Protein AF-V5GKY5-F1 (afdb_monomer)

Radius of gyration: 15.59 Å; Cα contacts (8 Å, |Δi|>4): 173; chains: 1; bounding box: 46×28×38 Å

Structure (mmCIF, N/CA/C/O backbone):
data_AF-V5GKY5-F1
#
_entry.id   AF-V5GKY5-F1
#
loop_
_atom_site.group_PDB
_atom_site.id
_atom_site.type_symbol
_atom_site.label_atom_id
_atom_site.label_alt_id
_atom_site.label_comp_id
_atom_site.label_asym_id
_atom_site.label_entity_id
_atom_site.label_seq_id
_atom_site.pdbx_PDB_ins_code
_atom_site.Cartn_x
_atom_site.Cartn_y
_atom_site.Cartn_z
_atom_site.occupancy
_atom_site.B_iso_or_equiv
_atom_site.auth_seq_id
_atom_site.auth_comp_id
_atom_site.auth_asym_id
_atom_site.auth_atom_id
_atom_site.pdbx_PDB_model_num
ATOM 1 N N . LEU A 1 1 ? -6.015 7.920 -4.593 1.00 83.50 1 LEU A N 1
ATOM 2 C CA . LEU A 1 1 ? -6.867 7.170 -3.639 1.00 83.50 1 LEU A CA 1
ATOM 3 C C . LEU A 1 1 ? -7.230 8.081 -2.470 1.00 83.50 1 LEU A C 1
ATOM 5 O O . LEU A 1 1 ? -6.362 8.826 -2.023 1.00 83.50 1 LEU A O 1
ATOM 9 N N . ARG A 1 2 ? -8.496 8.106 -2.032 1.00 89.12 2 ARG A N 1
ATOM 10 C CA . ARG A 1 2 ? -8.957 8.960 -0.922 1.00 89.12 2 ARG A CA 1
ATOM 11 C C . ARG A 1 2 ? -9.702 8.128 0.119 1.00 89.12 2 ARG A C 1
ATOM 13 O O . ARG A 1 2 ? -10.846 7.762 -0.114 1.00 89.12 2 ARG A O 1
ATOM 20 N N . VAL A 1 3 ? -9.059 7.894 1.260 1.00 92.69 3 VAL A N 1
ATOM 21 C CA . VAL A 1 3 ? -9.650 7.187 2.405 1.00 92.69 3 VAL A CA 1
ATOM 22 C C . VAL A 1 3 ? -10.599 8.117 3.177 1.00 92.69 3 VAL A C 1
ATOM 24 O O . VAL A 1 3 ? -10.310 9.303 3.381 1.00 92.69 3 VAL A O 1
ATOM 27 N N . GLY A 1 4 ? -11.748 7.586 3.588 1.00 94.44 4 GLY A N 1
ATOM 28 C CA . GLY A 1 4 ? -12.859 8.279 4.246 1.00 94.44 4 GLY A CA 1
ATOM 29 C C . GLY A 1 4 ? -12.868 8.183 5.776 1.00 94.44 4 GLY A C 1
ATOM 30 O O . GLY A 1 4 ? -13.916 8.390 6.393 1.00 94.44 4 GLY A O 1
ATOM 31 N N . GLY A 1 5 ? -11.727 7.888 6.404 1.00 94.38 5 GLY A N 1
ATOM 32 C CA . GLY A 1 5 ? -11.606 7.744 7.856 1.00 94.38 5 GLY A CA 1
ATOM 33 C C . GLY A 1 5 ? -12.539 6.669 8.416 1.00 94.38 5 GLY A C 1
ATOM 34 O O . GLY A 1 5 ? -12.936 5.747 7.714 1.00 94.38 5 GLY A O 1
ATOM 35 N N . ASN A 1 6 ? -12.943 6.804 9.682 1.00 96.19 6 ASN A N 1
ATOM 36 C CA . ASN A 1 6 ? -13.827 5.819 10.324 1.00 96.19 6 ASN A CA 1
ATOM 37 C C . ASN A 1 6 ? -15.178 5.642 9.610 1.00 96.19 6 ASN A C 1
ATOM 39 O O . ASN A 1 6 ? -15.699 4.539 9.609 1.00 96.19 6 ASN A O 1
ATOM 43 N N . ARG A 1 7 ? -15.727 6.690 8.979 1.00 96.75 7 ARG A N 1
ATOM 44 C CA . ARG A 1 7 ? -17.059 6.630 8.350 1.00 96.75 7 ARG A CA 1
ATOM 45 C C . ARG A 1 7 ? -17.115 5.683 7.154 1.00 96.75 7 ARG A C 1
ATOM 47 O O . ARG A 1 7 ? -18.142 5.052 6.938 1.00 96.75 7 ARG A O 1
ATOM 54 N N . GLN A 1 8 ? -16.025 5.586 6.388 1.00 96.81 8 GLN A N 1
ATOM 55 C CA . GLN A 1 8 ? -15.928 4.614 5.296 1.00 96.81 8 GLN A CA 1
ATOM 56 C C . GLN A 1 8 ? -16.084 3.194 5.842 1.00 96.81 8 GLN A C 1
ATOM 58 O O . GLN A 1 8 ? -16.913 2.441 5.348 1.00 96.81 8 GLN A O 1
ATOM 63 N N . PHE A 1 9 ? -15.339 2.859 6.895 1.00 97.56 9 PHE A N 1
ATOM 64 C CA . PHE A 1 9 ? -15.310 1.504 7.442 1.00 97.56 9 PHE A CA 1
ATOM 65 C C . PHE A 1 9 ? -16.525 1.169 8.321 1.00 97.56 9 PHE A C 1
ATOM 67 O O . PHE A 1 9 ? -16.947 0.017 8.327 1.00 97.56 9 PHE A O 1
ATOM 74 N N . GLU A 1 10 ? -17.145 2.166 8.969 1.00 98.06 10 GLU A N 1
ATOM 75 C CA . GLU A 1 10 ? -18.467 2.035 9.608 1.00 98.06 10 GLU A CA 1
ATOM 76 C C . GLU A 1 10 ? -19.518 1.626 8.567 1.00 98.06 10 GLU A C 1
ATOM 78 O O . GLU A 1 10 ? -20.178 0.604 8.725 1.00 98.06 10 GLU A O 1
ATOM 83 N N . MET A 1 11 ? -19.604 2.358 7.448 1.00 98.25 11 MET A N 1
ATOM 84 C CA . MET A 1 11 ? -20.520 2.018 6.354 1.00 98.25 11 MET A CA 1
ATOM 85 C C . MET A 1 11 ? -20.229 0.630 5.781 1.00 98.25 11 MET A C 1
ATOM 87 O O . MET A 1 11 ? -21.153 -0.140 5.540 1.00 98.25 11 MET A O 1
ATOM 91 N N . MET A 1 12 ? -18.954 0.288 5.582 1.00 98.38 12 MET A N 1
ATOM 92 C CA . MET A 1 12 ? -18.590 -1.019 5.039 1.00 98.38 12 MET A CA 1
ATOM 93 C C . MET A 1 12 ? -19.021 -2.171 5.946 1.00 98.38 12 MET A C 1
ATOM 95 O O . MET A 1 12 ? -19.531 -3.170 5.442 1.00 98.38 12 MET A O 1
ATOM 99 N N . ALA A 1 13 ? -18.861 -2.015 7.262 1.00 97.38 13 ALA A N 1
ATOM 100 C CA . ALA A 1 13 ? -19.338 -2.985 8.238 1.00 97.38 13 ALA A CA 1
ATOM 101 C C . ALA A 1 13 ? -20.872 -3.103 8.218 1.00 97.38 13 ALA A C 1
ATOM 103 O O . ALA A 1 13 ? -21.392 -4.215 8.142 1.00 97.38 13 ALA A O 1
ATOM 104 N N . ASP A 1 14 ? -21.589 -1.974 8.198 1.00 98.12 14 ASP A N 1
ATOM 105 C CA . ASP A 1 14 ? -23.060 -1.936 8.154 1.00 98.12 14 ASP A CA 1
ATOM 106 C C . ASP A 1 14 ? -23.635 -2.524 6.855 1.00 98.12 14 ASP A C 1
ATOM 108 O O . ASP A 1 14 ? -24.758 -3.027 6.834 1.00 98.12 14 ASP A O 1
ATOM 112 N N . GLN A 1 15 ? -22.885 -2.442 5.754 1.00 98.31 15 GLN A N 1
ATOM 113 C CA . GLN A 1 15 ? -23.260 -2.979 4.442 1.00 98.31 15 GLN A CA 1
ATOM 114 C C . GLN A 1 15 ? -22.649 -4.359 4.153 1.00 98.31 15 GLN A C 1
ATOM 116 O O . GLN A 1 15 ? -22.776 -4.859 3.038 1.00 98.31 15 GLN A O 1
ATOM 121 N N . PHE A 1 16 ? -22.019 -4.993 5.147 1.00 97.31 16 PHE A N 1
ATOM 122 C CA . PHE A 1 16 ? -21.444 -6.339 5.044 1.00 97.31 16 PHE A CA 1
ATOM 123 C C . PHE A 1 16 ? -20.382 -6.502 3.940 1.00 97.31 16 PHE A C 1
ATOM 125 O O . PHE A 1 16 ? -20.233 -7.581 3.361 1.00 97.31 16 PHE A O 1
ATOM 132 N N . PHE A 1 17 ? -19.608 -5.452 3.647 1.00 98.38 17 PHE A N 1
ATOM 133 C CA . PHE A 1 17 ? -18.438 -5.576 2.777 1.00 98.38 17 PHE A CA 1
ATOM 134 C C . PHE A 1 17 ? -17.317 -6.350 3.479 1.00 98.38 17 PHE A C 1
ATOM 136 O O . PHE A 1 17 ? -17.029 -6.136 4.654 1.00 98.38 17 PHE A O 1
ATOM 143 N N . VAL A 1 18 ? -16.653 -7.238 2.734 1.00 97.69 18 VAL A N 1
ATOM 144 C CA . VAL A 1 18 ? -15.608 -8.121 3.280 1.00 97.69 18 VAL A CA 1
ATOM 145 C C . VAL A 1 18 ? -14.269 -7.400 3.422 1.00 97.69 18 VAL A C 1
ATOM 147 O O . VAL A 1 18 ? -13.573 -7.578 4.423 1.00 97.69 18 VAL A O 1
ATOM 150 N N . TYR A 1 19 ? -13.896 -6.601 2.419 1.00 98.06 19 TYR A N 1
ATOM 151 C CA . TYR A 1 19 ? -12.603 -5.935 2.371 1.00 98.06 19 TYR A CA 1
ATOM 152 C C . TYR A 1 19 ? -12.666 -4.568 1.686 1.00 98.06 19 TYR A C 1
ATOM 154 O O . TYR A 1 19 ? -13.522 -4.329 0.834 1.00 98.06 19 TYR A O 1
ATOM 162 N N . ASP A 1 20 ? -11.720 -3.708 2.040 1.00 97.69 20 ASP A N 1
ATOM 163 C CA . ASP A 1 20 ? -11.357 -2.479 1.342 1.00 97.69 20 ASP A CA 1
ATOM 164 C C . ASP A 1 20 ? -9.999 -2.649 0.646 1.00 97.69 20 ASP A C 1
ATOM 166 O O . ASP A 1 20 ? -9.197 -3.504 1.021 1.00 97.69 20 ASP A O 1
ATOM 170 N N . ALA A 1 21 ? -9.763 -1.860 -0.397 1.00 96.25 21 ALA A N 1
ATOM 171 C CA . ALA A 1 21 ? -8.485 -1.792 -1.105 1.00 96.25 21 ALA A CA 1
ATOM 172 C C . ALA A 1 21 ? -8.180 -0.331 -1.462 1.00 96.25 21 ALA A C 1
ATOM 174 O O . ALA A 1 21 ? -7.945 0.005 -2.624 1.00 96.25 21 ALA A O 1
ATOM 175 N N . SER A 1 22 ? -8.302 0.568 -0.481 1.00 93.50 22 SER A N 1
ATOM 176 C CA . SER A 1 22 ? -8.133 2.011 -0.687 1.00 93.50 22 SER A CA 1
ATOM 177 C C . SER A 1 22 ? -6.991 2.616 0.129 1.00 93.50 22 SER A C 1
ATOM 179 O O . SER A 1 22 ? -6.545 3.726 -0.196 1.00 93.50 22 SER A O 1
ATOM 181 N N . ILE A 1 23 ? -6.484 1.910 1.148 1.00 94.44 23 ILE A N 1
ATOM 182 C CA . ILE A 1 23 ? -5.377 2.377 1.981 1.00 94.44 23 ILE A CA 1
ATOM 183 C C . ILE A 1 23 ? -4.046 2.031 1.310 1.00 94.44 23 ILE A C 1
ATOM 185 O O . ILE A 1 23 ? -3.769 0.885 0.954 1.00 94.44 23 ILE A O 1
ATOM 189 N N . THR A 1 24 ? -3.177 3.036 1.184 1.00 93.25 24 THR A N 1
ATOM 190 C CA . THR A 1 24 ? -1.813 2.849 0.687 1.00 93.25 24 THR A CA 1
ATOM 191 C C . THR A 1 24 ? -0.807 2.726 1.826 1.00 93.25 24 THR A C 1
ATOM 193 O O . THR A 1 24 ? -0.889 3.420 2.845 1.00 93.25 24 THR A O 1
ATOM 196 N N . ALA A 1 25 ? 0.185 1.863 1.632 1.00 93.31 25 ALA A N 1
ATOM 197 C CA . ALA A 1 25 ? 1.355 1.763 2.491 1.00 93.31 25 ALA A CA 1
ATOM 198 C C . ALA A 1 25 ? 2.577 2.330 1.763 1.00 93.31 25 ALA A C 1
ATOM 200 O O . ALA A 1 25 ? 2.833 1.963 0.614 1.00 93.31 25 ALA A O 1
ATOM 201 N N . SER A 1 26 ? 3.336 3.211 2.433 1.00 91.75 26 SER A N 1
ATOM 202 C CA . SER A 1 26 ? 4.578 3.752 1.858 1.00 91.75 26 SER A CA 1
ATOM 203 C C . SER A 1 26 ? 5.532 2.643 1.461 1.00 91.75 26 SER A C 1
ATOM 205 O O . SER A 1 26 ? 5.578 1.591 2.106 1.00 91.75 26 SER A O 1
ATOM 207 N N . LEU A 1 27 ? 6.384 2.949 0.489 1.00 92.00 27 LEU A N 1
ATOM 208 C CA . LEU A 1 27 ? 7.489 2.088 0.115 1.00 92.00 27 LEU A CA 1
ATOM 209 C C . LEU A 1 27 ? 8.344 1.733 1.345 1.00 92.00 27 LEU A C 1
ATOM 211 O O . LEU A 1 27 ? 9.002 2.583 1.944 1.00 92.00 27 LEU A O 1
ATOM 215 N N . GLY A 1 28 ? 8.308 0.459 1.729 1.00 88.50 28 GLY A N 1
ATOM 216 C CA . GLY A 1 28 ? 9.082 -0.110 2.827 1.00 88.50 28 GLY A CA 1
ATOM 217 C C . GLY A 1 28 ? 9.978 -1.253 2.358 1.00 88.50 28 GLY A C 1
ATOM 218 O O . GLY A 1 28 ? 9.817 -1.786 1.258 1.00 88.50 28 GLY A O 1
ATOM 219 N N . ARG A 1 29 ? 10.923 -1.663 3.215 1.00 85.81 29 ARG A N 1
ATOM 220 C CA . ARG A 1 29 ? 11.793 -2.821 2.943 1.00 85.81 29 ARG A CA 1
ATOM 221 C C . ARG A 1 29 ? 10.984 -4.108 2.769 1.00 85.8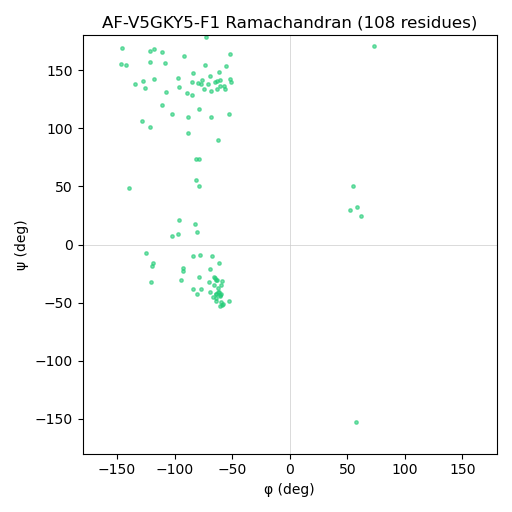1 29 ARG A C 1
ATOM 223 O O . ARG A 1 29 ? 11.273 -4.873 1.860 1.00 85.81 29 ARG A O 1
ATOM 230 N N . VAL A 1 30 ? 10.006 -4.332 3.645 1.00 90.62 30 VAL A N 1
ATOM 231 C CA . VAL A 1 30 ? 9.128 -5.506 3.627 1.00 90.62 30 VAL A CA 1
ATOM 232 C C . VAL A 1 30 ? 7.725 -5.034 3.248 1.00 90.62 30 VAL A C 1
ATOM 234 O O . VAL A 1 30 ? 7.184 -4.184 3.962 1.00 90.62 30 VAL A O 1
A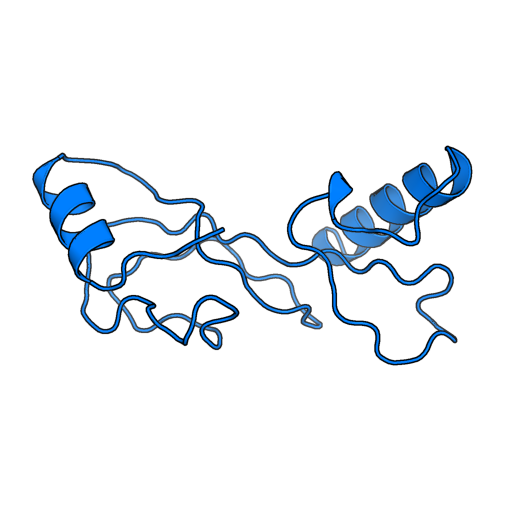TOM 237 N N . PRO A 1 31 ? 7.146 -5.528 2.140 1.00 93.50 31 PRO A N 1
ATOM 238 C CA . PRO A 1 31 ? 5.760 -5.246 1.797 1.00 93.50 31 PRO A CA 1
ATOM 239 C C . PRO A 1 31 ? 4.797 -5.763 2.867 1.00 93.50 31 PRO A 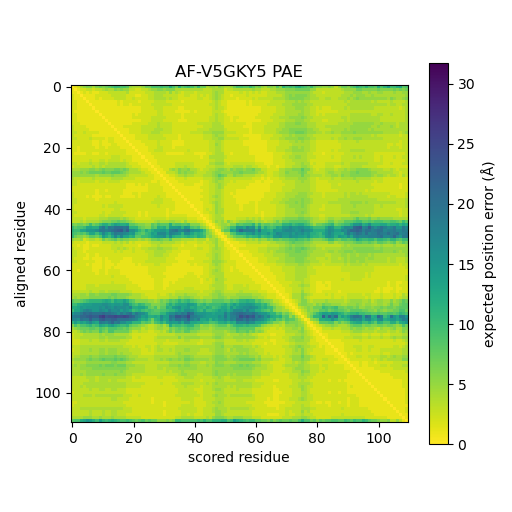C 1
ATOM 241 O O . PRO A 1 31 ? 5.047 -6.774 3.525 1.00 93.50 31 PRO A O 1
ATOM 244 N N . ILE A 1 32 ? 3.682 -5.066 3.044 1.00 95.94 32 ILE A N 1
ATOM 245 C CA . ILE A 1 32 ? 2.709 -5.364 4.091 1.00 95.94 32 ILE A CA 1
ATOM 246 C C . ILE A 1 32 ? 1.685 -6.365 3.561 1.00 95.94 32 ILE A C 1
ATOM 248 O O . ILE A 1 32 ? 1.119 -6.179 2.483 1.00 95.94 32 ILE A O 1
ATOM 252 N N . TRP A 1 33 ? 1.452 -7.426 4.331 1.00 97.44 33 TRP A N 1
ATOM 253 C CA . TRP A 1 33 ? 0.392 -8.399 4.074 1.00 97.44 33 TRP A CA 1
ATOM 254 C C . TRP A 1 33 ? -0.986 -7.820 4.415 1.00 97.44 33 TRP A C 1
ATOM 256 O O . TRP A 1 33 ? -1.069 -6.951 5.285 1.00 97.44 33 TRP A O 1
ATOM 266 N N . PRO A 1 34 ? -2.073 -8.314 3.797 1.00 98.19 34 PRO A N 1
ATOM 267 C CA . PRO A 1 34 ? -3.424 -7.934 4.190 1.00 98.19 34 PRO A CA 1
ATOM 268 C C . PRO A 1 34 ? -3.654 -8.107 5.692 1.00 98.19 34 PRO A C 1
ATOM 270 O O . PRO A 1 34 ? -3.170 -9.062 6.305 1.00 98.19 34 PRO A O 1
ATOM 273 N N . TYR A 1 35 ? -4.405 -7.185 6.282 1.00 98.19 35 TYR A N 1
ATOM 274 C CA . TYR A 1 35 ? -4.666 -7.167 7.717 1.00 98.19 35 TYR A CA 1
ATOM 275 C C . TYR A 1 35 ? -6.101 -6.738 7.999 1.00 98.19 35 TYR A C 1
ATOM 277 O O . TYR A 1 35 ? -6.724 -6.027 7.220 1.00 98.19 35 TYR A O 1
ATOM 285 N N . THR A 1 36 ? -6.645 -7.153 9.137 1.00 98.00 36 THR A N 1
ATOM 286 C CA . THR A 1 36 ? -7.965 -6.697 9.586 1.00 98.00 36 THR A CA 1
ATOM 287 C C . THR A 1 36 ? -7.866 -5.369 10.322 1.00 98.00 36 THR A C 1
ATOM 289 O O . THR A 1 36 ? -6.933 -5.170 11.105 1.00 98.00 36 THR A O 1
ATOM 292 N N . LEU A 1 37 ? -8.889 -4.527 10.206 1.00 97.69 37 LEU A N 1
ATOM 293 C CA . LEU A 1 37 ? -8.991 -3.266 10.945 1.00 97.69 37 LEU A CA 1
ATOM 294 C C . LEU A 1 37 ? -9.534 -3.418 12.374 1.00 97.69 37 LEU A C 1
ATOM 296 O O . LEU A 1 37 ? -9.914 -2.430 12.995 1.00 97.69 37 LEU A O 1
ATOM 300 N N . TYR A 1 38 ? -9.523 -4.626 12.948 1.00 97.69 38 TYR A N 1
ATOM 301 C CA . TYR A 1 38 ? -9.776 -4.813 14.382 1.00 97.69 38 TYR A CA 1
ATOM 302 C C . TYR A 1 38 ? -8.717 -4.131 15.255 1.00 97.69 38 TYR A C 1
ATOM 304 O O . TYR A 1 38 ? -9.024 -3.673 16.357 1.00 97.69 38 TYR A O 1
ATOM 312 N N . PHE A 1 39 ? -7.484 -4.036 14.754 1.00 96.94 39 PHE A N 1
ATOM 313 C CA . PHE A 1 39 ? -6.349 -3.430 15.441 1.00 96.94 39 PHE A CA 1
ATOM 314 C C . PHE A 1 39 ? -5.821 -2.218 14.672 1.00 96.94 39 PHE A C 1
ATOM 316 O O . PHE A 1 39 ? -6.170 -1.981 13.515 1.00 96.94 39 PHE A O 1
ATOM 323 N N . ARG A 1 40 ? -4.951 -1.440 15.325 1.00 95.38 40 ARG A N 1
ATOM 324 C CA . ARG A 1 40 ? -4.286 -0.296 14.694 1.00 95.38 40 ARG A CA 1
ATOM 325 C C . ARG A 1 40 ? -3.510 -0.753 13.457 1.00 95.38 40 ARG A C 1
ATOM 327 O O . ARG A 1 40 ? -2.771 -1.732 13.533 1.00 95.38 40 ARG A O 1
ATOM 334 N N . MET A 1 41 ? -3.613 0.013 12.370 1.00 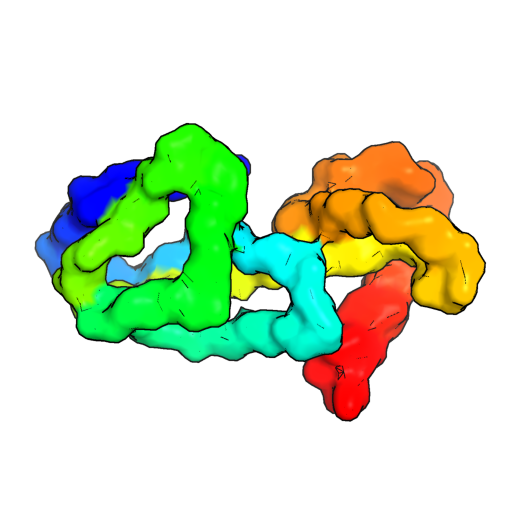95.81 41 MET A N 1
ATOM 335 C CA . MET A 1 41 ? -2.860 -0.242 11.139 1.00 95.81 41 MET A CA 1
ATOM 336 C C . MET A 1 41 ? -1.350 -0.407 11.420 1.00 95.81 41 MET A C 1
ATOM 338 O O . MET A 1 41 ? -0.786 0.364 12.211 1.00 95.81 41 MET A O 1
ATOM 342 N N . PRO A 1 42 ? -0.670 -1.359 10.752 1.00 95.69 42 PRO A N 1
ATOM 343 C CA . PRO A 1 42 ? 0.751 -1.642 10.954 1.00 95.69 42 PRO A CA 1
ATOM 344 C C . PRO A 1 42 ? 1.681 -0.662 10.214 1.00 95.69 42 PRO A C 1
ATOM 346 O O . PRO A 1 42 ? 2.885 -0.888 10.138 1.00 95.69 42 PRO A O 1
ATOM 349 N N . HIS A 1 43 ? 1.149 0.434 9.670 1.00 93.62 43 HIS A N 1
ATOM 350 C CA . HIS A 1 43 ? 1.915 1.465 8.978 1.00 93.62 43 HIS A CA 1
ATOM 351 C C . HIS A 1 43 ? 1.320 2.857 9.195 1.00 93.62 43 HIS A C 1
ATOM 353 O O . HIS A 1 43 ? 0.217 3.023 9.720 1.00 93.62 43 HIS A O 1
ATOM 359 N N . LYS A 1 44 ? 2.076 3.884 8.799 1.00 90.12 44 LYS A N 1
ATOM 360 C CA . LYS A 1 44 ? 1.595 5.268 8.815 1.00 90.12 44 LYS A CA 1
ATOM 361 C C . LYS A 1 44 ? 0.510 5.458 7.754 1.00 90.12 44 LYS A C 1
ATOM 363 O O . LYS A 1 44 ? 0.578 4.866 6.680 1.00 90.12 44 LYS A O 1
ATOM 368 N N . CYS A 1 45 ? -0.468 6.304 8.065 1.00 87.06 45 CYS A N 1
ATOM 369 C CA . CYS A 1 45 ? -1.471 6.740 7.102 1.00 87.06 45 CYS A CA 1
ATOM 370 C C . CYS A 1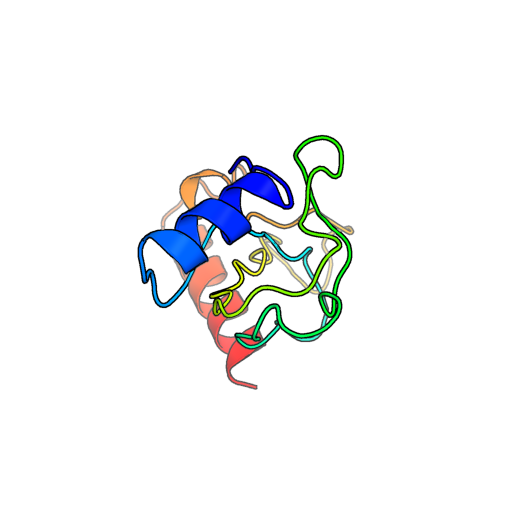 45 ? -0.814 7.626 6.037 1.00 87.06 45 CYS A C 1
ATOM 372 O O . CYS A 1 45 ? -0.414 8.757 6.345 1.00 87.06 45 CYS A O 1
ATOM 374 N N . ASN A 1 46 ? -0.708 7.110 4.812 1.00 80.88 46 ASN A N 1
ATOM 375 C CA . ASN A 1 46 ? -0.118 7.816 3.682 1.00 80.88 46 ASN A CA 1
ATOM 376 C C . ASN A 1 46 ? -1.185 8.495 2.824 1.00 80.88 46 ASN A C 1
ATOM 378 O O . ASN A 1 46 ? -2.199 7.899 2.475 1.00 80.88 46 ASN A O 1
ATOM 382 N N . GLY A 1 47 ? -0.922 9.747 2.442 1.00 65.69 47 GLY A N 1
ATOM 383 C CA . GLY A 1 47 ? -1.818 10.529 1.593 1.00 65.69 47 GLY A CA 1
ATOM 384 C C . GLY A 1 47 ? -3.095 11.019 2.293 1.00 65.69 47 GLY A C 1
ATOM 385 O O . GLY A 1 47 ? -3.408 10.674 3.428 1.00 65.69 47 GLY A O 1
ATOM 386 N N . ASN A 1 48 ? -3.822 11.896 1.598 1.00 61.12 48 ASN A N 1
ATOM 387 C CA . ASN A 1 48 ? -5.175 12.344 1.947 1.00 61.12 48 ASN A CA 1
ATOM 388 C C . ASN A 1 48 ? -5.360 12.943 3.363 1.00 61.12 48 ASN A C 1
ATOM 390 O O . ASN A 1 48 ? -6.273 12.558 4.095 1.00 61.12 48 ASN A O 1
ATOM 394 N N . ALA A 1 49 ? -4.497 13.897 3.742 1.00 68.00 49 ALA A N 1
ATOM 395 C CA . ALA A 1 49 ? -4.600 14.675 4.987 1.00 68.00 49 ALA A CA 1
ATOM 396 C C . ALA A 1 49 ? -4.737 13.827 6.274 1.00 68.00 49 ALA A C 1
ATOM 398 O O . ALA A 1 49 ? -5.348 14.263 7.245 1.00 68.00 49 ALA A O 1
ATOM 399 N N . HIS A 1 50 ? -4.171 12.614 6.281 1.00 71.56 50 HIS A N 1
ATOM 400 C CA . HIS A 1 50 ? -4.202 11.680 7.412 1.00 71.56 50 HIS A CA 1
ATOM 401 C C . HIS A 1 50 ? -5.603 11.203 7.844 1.00 71.56 50 HIS A C 1
ATOM 403 O O . HIS A 1 50 ? -5.781 10.760 8.979 1.00 71.56 50 HIS A O 1
ATOM 409 N N . ASN A 1 51 ? -6.597 11.229 6.950 1.00 88.00 51 ASN A N 1
ATOM 410 C CA . ASN A 1 51 ? -7.958 10.763 7.242 1.00 88.00 51 ASN A CA 1
ATOM 411 C C . ASN A 1 51 ? -8.106 9.228 7.131 1.00 88.00 51 ASN A C 1
ATOM 413 O O . ASN A 1 51 ? -8.936 8.720 6.377 1.00 88.00 51 ASN A O 1
ATOM 417 N N . CYS A 1 52 ? -7.280 8.480 7.862 1.00 92.19 52 CYS A N 1
ATOM 418 C CA . CYS A 1 52 ? -7.373 7.021 7.966 1.00 92.19 52 CYS A CA 1
ATOM 419 C C . CYS A 1 52 ? -8.238 6.582 9.162 1.00 92.19 52 CYS A C 1
ATOM 421 O O . CYS A 1 52 ? -8.479 7.383 10.073 1.00 92.19 52 CYS A O 1
ATOM 423 N N . PRO A 1 53 ? -8.722 5.325 9.195 1.00 94.94 53 PRO A N 1
ATOM 424 C CA . PRO A 1 53 ? -9.457 4.808 10.345 1.00 94.94 53 PRO A CA 1
ATOM 425 C C . PRO A 1 53 ? -8.591 4.822 11.612 1.00 94.94 53 PRO A C 1
ATOM 427 O O . PRO A 1 53 ? -7.392 4.542 11.583 1.00 94.94 53 PRO A O 1
ATOM 430 N N . SER A 1 54 ? -9.222 5.157 12.737 1.00 93.69 54 SER A N 1
ATOM 431 C CA . SER A 1 54 ? -8.594 5.216 14.066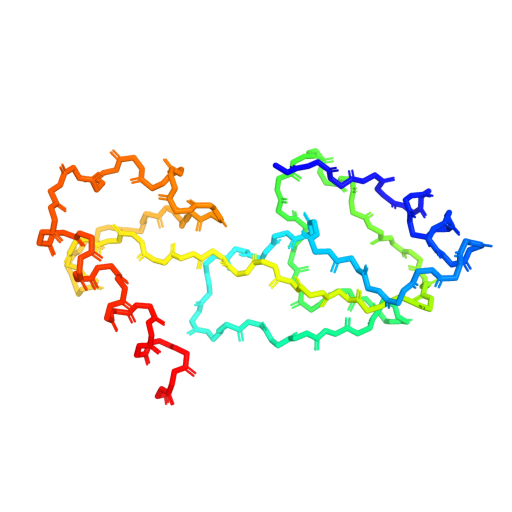 1.00 93.69 54 SER A CA 1
ATOM 432 C C . SER A 1 54 ? -9.311 4.362 15.115 1.00 93.69 54 SER A C 1
ATOM 434 O O . SER A 1 54 ? -8.812 4.220 16.230 1.00 93.69 54 SER A O 1
ATOM 436 N N . ARG A 1 55 ? -10.471 3.798 14.762 1.00 95.88 55 ARG A N 1
ATOM 437 C CA . ARG A 1 55 ? -11.262 2.859 15.565 1.00 95.88 55 ARG A CA 1
ATOM 438 C C . ARG A 1 55 ? -11.232 1.469 14.929 1.00 95.88 55 ARG A C 1
ATOM 440 O O . ARG A 1 55 ? -10.832 1.329 13.776 1.00 95.88 55 ARG A O 1
ATOM 447 N N . SER A 1 56 ? -11.646 0.467 15.696 1.00 97.75 56 SER A N 1
ATOM 448 C CA . SER A 1 56 ? -11.733 -0.915 15.230 1.00 97.75 56 SER A CA 1
ATOM 449 C C . SER A 1 56 ? -12.926 -1.116 14.296 1.00 97.75 56 SER A C 1
ATOM 451 O O . SER A 1 56 ? -14.035 -0.711 14.641 1.00 97.75 56 SER A O 1
ATOM 453 N N . HIS A 1 57 ? -12.707 -1.790 13.164 1.00 97.75 57 HIS A N 1
ATOM 454 C CA . HIS A 1 57 ? -13.737 -2.138 12.178 1.00 97.75 57 HIS A CA 1
ATOM 455 C C . HIS A 1 57 ? -13.590 -3.601 11.731 1.00 97.75 57 HIS A C 1
ATOM 457 O O . HIS A 1 57 ? -12.463 -4.043 11.490 1.00 97.75 57 HIS A O 1
ATOM 463 N N . PRO A 1 58 ? -14.690 -4.363 11.584 1.00 97.69 58 PRO A N 1
ATOM 464 C CA . PRO A 1 58 ? -14.668 -5.761 11.151 1.00 97.69 58 PRO A CA 1
ATOM 465 C C . PRO A 1 58 ? -14.498 -5.905 9.626 1.00 97.69 58 PRO A C 1
ATOM 467 O O . PRO A 1 58 ? -15.270 -6.597 8.973 1.00 97.69 58 PRO A O 1
ATOM 470 N N . VAL A 1 59 ? -13.501 -5.229 9.052 1.00 98.12 59 VAL A N 1
ATOM 471 C CA . VAL A 1 59 ? -13.233 -5.186 7.605 1.00 98.12 59 VAL A CA 1
ATOM 472 C C . VAL A 1 59 ? -11.771 -5.554 7.357 1.00 98.12 59 VAL A C 1
ATOM 474 O O . VAL A 1 59 ? -10.882 -5.166 8.125 1.00 98.12 59 VAL A O 1
ATOM 477 N N . TRP A 1 60 ? -11.515 -6.321 6.298 1.00 98.44 60 TRP A N 1
ATOM 478 C CA . TRP A 1 60 ? -10.159 -6.588 5.820 1.00 98.44 60 TRP A CA 1
ATOM 479 C C . TRP A 1 60 ? -9.624 -5.414 5.004 1.00 98.44 60 TRP A C 1
ATOM 481 O O . TRP A 1 60 ? -10.329 -4.873 4.166 1.00 98.44 60 TRP A O 1
ATOM 491 N N . GLU A 1 61 ? -8.362 -5.057 5.191 1.00 97.81 61 GLU A N 1
ATOM 492 C CA . GLU A 1 61 ? -7.654 -4.143 4.302 1.00 97.81 61 GLU A CA 1
ATOM 493 C C . GLU A 1 61 ? -6.735 -4.949 3.382 1.00 97.81 61 GLU A C 1
ATOM 495 O O . GLU A 1 61 ? -5.725 -5.522 3.812 1.00 97.81 61 GLU A O 1
ATOM 500 N N . MET A 1 62 ? -7.071 -4.962 2.095 1.00 98.00 62 MET A N 1
ATOM 501 C CA . MET A 1 62 ? -6.190 -5.401 1.018 1.00 98.00 62 MET A CA 1
ATOM 502 C C . MET A 1 62 ? -5.254 -4.246 0.658 1.00 98.00 62 MET A C 1
ATOM 504 O O . MET A 1 62 ? -5.409 -3.585 -0.369 1.00 98.00 62 MET A O 1
ATOM 508 N N . VAL A 1 63 ? -4.294 -4.000 1.550 1.00 95.94 63 VAL A N 1
ATOM 509 C CA . VAL A 1 63 ? -3.419 -2.825 1.507 1.00 95.94 63 VAL A CA 1
ATOM 510 C C . VAL A 1 63 ? -2.667 -2.696 0.181 1.00 95.94 63 VAL A C 1
ATOM 512 O O . VAL A 1 63 ? -2.051 -3.640 -0.324 1.00 95.94 63 VAL A O 1
ATOM 515 N N . MET A 1 64 ? -2.661 -1.481 -0.361 1.00 95.19 64 MET A N 1
ATOM 516 C CA . MET A 1 64 ? -1.941 -1.145 -1.584 1.00 95.19 64 MET A CA 1
ATOM 517 C C . MET A 1 64 ? -0.512 -0.714 -1.249 1.00 95.19 64 MET A C 1
ATOM 519 O O . MET A 1 64 ? -0.249 0.441 -0.906 1.00 95.19 64 MET A O 1
ATOM 523 N N . ASN A 1 65 ? 0.426 -1.654 -1.334 1.00 95.06 65 ASN A N 1
ATOM 524 C CA . ASN A 1 65 ? 1.848 -1.359 -1.169 1.00 95.06 65 ASN A CA 1
ATOM 525 C C . ASN A 1 65 ? 2.367 -0.522 -2.344 1.00 95.06 65 ASN A C 1
ATOM 527 O O . ASN A 1 65 ? 2.153 -0.874 -3.504 1.00 95.06 65 ASN A O 1
ATOM 531 N N . GLU A 1 66 ? 3.092 0.556 -2.053 1.00 94.75 66 GLU A N 1
ATOM 532 C CA . GLU A 1 66 ? 3.797 1.302 -3.092 1.00 94.75 66 GLU A CA 1
ATOM 533 C C . GLU A 1 66 ? 4.871 0.439 -3.778 1.00 94.75 66 GLU A C 1
ATOM 535 O O . GLU A 1 66 ? 5.698 -0.230 -3.142 1.00 94.75 66 GLU A O 1
ATOM 540 N N . LEU A 1 67 ? 4.875 0.503 -5.106 1.00 94.88 67 LEU A N 1
ATOM 541 C CA . LEU A 1 67 ? 5.892 -0.069 -5.968 1.00 94.88 67 LEU A CA 1
ATOM 542 C C . LEU A 1 67 ? 7.146 0.803 -5.939 1.00 94.88 67 LEU A C 1
ATOM 544 O O . LEU A 1 67 ? 7.084 2.035 -5.939 1.00 94.88 67 LEU A O 1
ATOM 548 N N . ASP A 1 68 ? 8.292 0.137 -5.947 1.00 93.81 68 ASP A N 1
ATOM 549 C CA . ASP A 1 68 ? 9.586 0.775 -6.123 1.00 93.81 68 ASP A CA 1
ATOM 550 C C . ASP A 1 68 ? 9.788 1.068 -7.606 1.00 93.81 68 ASP A C 1
ATOM 552 O O . ASP A 1 68 ? 9.817 0.141 -8.419 1.00 93.81 68 ASP A O 1
ATOM 556 N N . ARG A 1 69 ? 9.891 2.353 -7.947 1.00 91.75 69 ARG A N 1
ATOM 557 C CA . ARG A 1 69 ? 10.011 2.834 -9.328 1.00 91.75 69 ARG A CA 1
ATOM 558 C C . ARG A 1 69 ? 11.430 3.222 -9.725 1.00 91.75 69 ARG A C 1
ATOM 560 O O . ARG A 1 69 ? 11.596 3.815 -10.784 1.00 91.75 69 ARG A O 1
ATOM 567 N N . ARG A 1 70 ? 12.427 2.959 -8.878 1.00 90.12 70 ARG A N 1
ATOM 568 C CA . ARG A 1 70 ? 13.835 3.212 -9.212 1.00 90.12 70 ARG A CA 1
ATOM 569 C C . ARG A 1 70 ? 14.239 2.381 -10.429 1.00 90.12 70 ARG A C 1
ATOM 571 O O . ARG A 1 70 ? 13.861 1.212 -10.524 1.00 90.12 70 ARG A O 1
ATOM 578 N N . ASP A 1 71 ? 14.962 3.002 -11.357 1.00 81.00 71 ASP A N 1
ATOM 579 C CA . ASP A 1 71 ? 15.469 2.320 -12.553 1.00 81.00 71 ASP A CA 1
ATOM 580 C C . ASP A 1 71 ? 16.692 1.468 -12.175 1.00 81.00 71 ASP A C 1
ATOM 582 O O . ASP A 1 71 ? 16.809 0.328 -12.635 1.00 81.00 71 ASP A O 1
ATOM 586 N N . ASP A 1 72 ? 17.538 1.982 -11.272 1.00 81.94 72 ASP A N 1
ATOM 587 C CA . ASP A 1 72 ? 18.581 1.228 -10.576 1.00 81.94 72 ASP A CA 1
ATOM 588 C C . ASP A 1 72 ? 18.372 1.298 -9.047 1.00 81.94 72 ASP A C 1
ATOM 590 O O . ASP A 1 72 ? 18.747 2.279 -8.397 1.00 81.94 72 ASP A O 1
ATOM 594 N N . PRO A 1 73 ? 17.816 0.246 -8.416 1.00 75.31 73 PRO A N 1
ATOM 595 C CA . PRO A 1 73 ? 17.535 0.241 -6.982 1.00 75.31 73 PRO A CA 1
ATOM 596 C C . PRO A 1 73 ? 18.792 0.257 -6.091 1.00 75.31 73 PRO A C 1
ATOM 598 O O . PRO A 1 73 ? 18.649 0.421 -4.873 1.00 75.31 73 PRO A O 1
ATOM 601 N N . THR A 1 74 ? 19.990 0.066 -6.662 1.00 77.06 74 THR A N 1
ATOM 602 C CA . THR A 1 74 ? 21.274 0.073 -5.940 1.00 77.06 74 THR A CA 1
ATOM 603 C C . THR A 1 74 ? 21.952 1.439 -5.911 1.00 77.06 74 THR A C 1
ATOM 605 O O . THR A 1 74 ? 22.746 1.692 -5.004 1.00 77.06 74 THR A O 1
ATOM 608 N N . PHE A 1 75 ? 21.625 2.312 -6.866 1.00 71.94 75 PHE A N 1
ATOM 609 C CA . PHE A 1 75 ? 22.303 3.591 -7.064 1.00 71.94 75 PHE A CA 1
ATOM 610 C C . PHE A 1 75 ? 21.368 4.799 -6.943 1.00 71.94 75 PHE A C 1
ATOM 612 O O . PHE A 1 75 ? 21.797 5.849 -6.466 1.00 71.94 75 PHE A O 1
ATOM 619 N N . ASP A 1 76 ? 20.098 4.659 -7.331 1.00 68.62 76 ASP A N 1
ATOM 620 C CA . ASP A 1 76 ? 19.156 5.776 -7.325 1.00 68.62 76 ASP A CA 1
ATOM 621 C C . ASP A 1 76 ? 18.883 6.291 -5.901 1.00 68.62 76 ASP A C 1
ATOM 623 O O . ASP A 1 76 ? 18.700 5.516 -4.951 1.00 68.62 76 ASP A O 1
ATOM 627 N N . GLU A 1 77 ? 18.796 7.623 -5.780 1.00 73.06 77 GLU A N 1
ATOM 628 C CA . GLU A 1 77 ? 18.359 8.327 -4.572 1.00 73.06 77 GLU A CA 1
ATOM 629 C C . GLU A 1 77 ? 17.012 7.792 -4.049 1.00 73.06 77 GLU A C 1
ATOM 631 O O . GLU A 1 77 ? 16.247 7.114 -4.741 1.00 73.06 77 GLU A O 1
ATOM 636 N N . SER A 1 78 ? 16.689 8.126 -2.796 1.00 76.19 78 SER A N 1
ATOM 637 C CA . SER A 1 78 ? 15.409 7.775 -2.176 1.00 76.19 78 SER A CA 1
ATOM 638 C C . SER A 1 78 ? 14.231 8.426 -2.918 1.00 76.19 78 SER A C 1
ATOM 640 O O . SER A 1 78 ? 13.788 9.519 -2.564 1.00 76.19 78 SER A O 1
ATOM 642 N N . LEU A 1 79 ? 13.686 7.731 -3.917 1.00 83.56 79 LEU A N 1
ATOM 643 C CA . LEU A 1 79 ? 12.477 8.132 -4.628 1.00 83.56 79 LEU A CA 1
ATOM 644 C C . LEU A 1 79 ? 11.219 7.653 -3.887 1.00 83.56 79 LEU A C 1
ATOM 646 O O . LEU A 1 79 ? 11.182 6.516 -3.410 1.00 83.56 79 LEU A O 1
ATOM 650 N N . PRO A 1 80 ? 10.153 8.474 -3.824 1.00 85.44 80 PRO A N 1
ATOM 651 C CA . PRO A 1 80 ? 8.854 7.997 -3.370 1.00 85.44 80 PRO A CA 1
ATOM 652 C C . PRO A 1 80 ? 8.334 6.927 -4.334 1.00 85.44 80 PRO A C 1
ATOM 654 O O . PRO A 1 80 ? 8.495 7.055 -5.557 1.00 85.44 80 PRO A O 1
ATOM 657 N N . GLY A 1 81 ? 7.707 5.890 -3.781 1.00 90.50 81 GLY A N 1
ATOM 658 C CA . GLY A 1 81 ? 7.082 4.837 -4.569 1.00 90.50 81 GLY A CA 1
ATOM 659 C C . GLY A 1 81 ? 5.790 5.298 -5.249 1.00 90.50 81 GLY A C 1
ATOM 660 O O . GLY A 1 81 ? 5.347 6.439 -5.104 1.00 90.50 81 GLY A O 1
ATOM 661 N N . CYS A 1 82 ? 5.179 4.398 -6.013 1.00 92.81 82 CYS A N 1
ATOM 662 C CA . CYS A 1 82 ? 3.910 4.626 -6.706 1.00 92.81 82 CYS A CA 1
ATOM 663 C C . CYS A 1 82 ? 2.895 3.536 -6.340 1.00 92.81 82 CYS A C 1
ATOM 665 O O . CYS A 1 82 ? 3.220 2.356 -6.325 1.00 92.81 82 CYS A O 1
ATOM 667 N N . HIS A 1 83 ? 1.655 3.918 -6.034 1.00 91.38 83 HIS A N 1
ATOM 668 C CA . HIS A 1 83 ? 0.590 2.981 -5.638 1.00 91.38 83 HIS A CA 1
ATOM 669 C C . HIS A 1 83 ? -0.263 2.510 -6.824 1.00 91.38 83 HIS A C 1
ATOM 671 O O . HIS A 1 83 ? -0.914 1.475 -6.739 1.00 91.38 83 HIS A O 1
ATOM 677 N N . MET A 1 84 ? -0.243 3.254 -7.933 1.00 93.75 84 MET A N 1
ATOM 678 C CA . MET A 1 84 ? -0.809 2.836 -9.215 1.00 93.75 84 MET A CA 1
ATOM 679 C C . MET A 1 84 ? 0.305 2.767 -10.259 1.00 93.75 84 MET A C 1
ATOM 681 O O . MET A 1 84 ? 1.195 3.617 -10.263 1.00 93.75 84 MET A O 1
ATOM 685 N N . VAL A 1 85 ? 0.254 1.786 -11.158 1.00 95.00 85 VAL A N 1
ATOM 686 C CA . VAL A 1 85 ? 1.301 1.578 -12.174 1.00 95.00 85 VAL A CA 1
ATOM 687 C C . VAL A 1 85 ? 1.449 2.785 -13.110 1.00 95.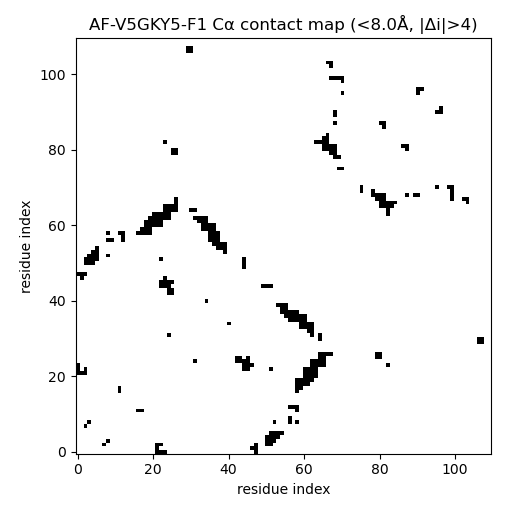00 85 VAL A C 1
ATOM 689 O O . VAL A 1 85 ? 2.560 3.203 -13.415 1.00 95.00 85 VAL A O 1
ATOM 692 N N . ASP A 1 86 ? 0.338 3.391 -13.515 1.00 93.44 86 ASP A N 1
ATOM 693 C CA . ASP A 1 86 ? 0.291 4.606 -14.336 1.00 93.44 86 ASP A CA 1
ATOM 694 C C . ASP A 1 86 ? 0.784 5.863 -13.595 1.00 93.44 86 ASP A C 1
ATOM 696 O O . ASP A 1 86 ? 1.224 6.822 -14.226 1.00 93.44 86 ASP A O 1
ATOM 700 N N . SER A 1 87 ? 0.781 5.856 -12.257 1.00 92.62 87 SER A N 1
ATOM 701 C CA . SER A 1 87 ? 1.356 6.940 -11.444 1.00 92.62 87 SER A CA 1
ATOM 702 C C . SER A 1 87 ? 2.891 6.896 -11.348 1.00 92.62 87 SER A C 1
ATOM 704 O O . SER A 1 87 ? 3.505 7.847 -10.859 1.00 92.62 87 SER A O 1
ATOM 706 N N . CYS A 1 88 ? 3.536 5.829 -11.832 1.00 92.81 88 CYS A N 1
ATOM 707 C CA . CYS A 1 88 ? 4.993 5.702 -11.893 1.00 92.81 88 CYS A CA 1
ATOM 708 C C . CYS A 1 88 ? 5.560 6.499 -13.090 1.00 92.81 88 CYS A C 1
ATOM 710 O O . CYS A 1 88 ? 5.972 5.938 -14.103 1.00 92.81 88 CYS A O 1
ATOM 712 N N . SER A 1 89 ? 5.580 7.830 -12.977 1.00 91.88 89 SER A N 1
ATOM 713 C CA . SER A 1 89 ? 5.802 8.768 -14.095 1.00 91.88 89 SER A CA 1
ATOM 714 C C . SER A 1 89 ? 7.148 8.678 -14.829 1.00 91.88 89 SER A C 1
ATOM 716 O O . SER A 1 89 ? 7.286 9.226 -15.921 1.00 91.88 89 SER A O 1
ATOM 718 N N . ASN A 1 90 ? 8.154 8.021 -14.250 1.00 90.56 90 ASN A N 1
ATOM 719 C CA . ASN A 1 90 ? 9.477 7.855 -14.861 1.00 90.56 90 ASN A CA 1
ATOM 720 C C . ASN A 1 90 ? 9.558 6.665 -15.835 1.00 90.56 90 ASN A C 1
ATOM 722 O O . ASN A 1 90 ? 10.544 6.539 -16.557 1.00 90.56 90 ASN A O 1
ATOM 726 N N . ILE A 1 91 ? 8.534 5.811 -15.879 1.00 93.19 91 ILE A N 1
ATOM 727 C CA . ILE A 1 91 ? 8.491 4.630 -16.743 1.00 93.19 91 ILE A CA 1
ATOM 728 C C . ILE A 1 91 ? 7.896 5.021 -18.100 1.00 93.19 91 ILE A C 1
ATOM 730 O O . ILE A 1 91 ? 6.704 5.300 -18.197 1.00 93.19 91 ILE A O 1
ATOM 734 N N . GLN A 1 92 ? 8.720 5.048 -19.151 1.00 94.94 92 GLN A N 1
ATOM 735 C CA . GLN A 1 92 ? 8.315 5.532 -20.483 1.00 94.94 92 GLN A CA 1
ATOM 736 C C . GLN A 1 92 ? 8.437 4.471 -21.583 1.00 94.94 92 GLN A C 1
ATOM 738 O O . GLN A 1 92 ? 7.834 4.604 -22.645 1.00 94.94 92 GLN A O 1
ATOM 743 N N . THR A 1 93 ? 9.212 3.412 -21.344 1.00 96.25 93 THR A N 1
ATOM 744 C CA . THR A 1 93 ? 9.495 2.356 -22.330 1.00 96.25 93 THR A CA 1
ATOM 745 C C . THR A 1 93 ? 9.062 0.975 -21.837 1.00 96.25 93 THR A C 1
ATOM 747 O O . THR A 1 93 ? 8.975 0.722 -20.633 1.00 96.25 93 THR A O 1
ATOM 750 N N . GLY A 1 94 ? 8.832 0.046 -22.773 1.00 96.56 94 GLY A N 1
ATOM 751 C CA . GLY A 1 94 ? 8.481 -1.341 -22.445 1.00 96.56 94 GLY A CA 1
ATOM 752 C C . GLY A 1 94 ? 9.557 -2.057 -21.620 1.00 96.56 94 GLY A C 1
ATOM 753 O O . GLY A 1 94 ? 9.229 -2.812 -20.707 1.00 96.56 94 GLY A O 1
ATOM 754 N N . ASP A 1 95 ? 10.835 -1.761 -21.870 1.00 95.56 95 ASP A N 1
ATOM 755 C CA . ASP A 1 95 ? 11.947 -2.355 -21.123 1.00 95.56 95 ASP A CA 1
ATOM 756 C C . ASP A 1 95 ? 12.012 -1.860 -19.674 1.00 95.56 95 ASP A C 1
ATOM 758 O O . ASP A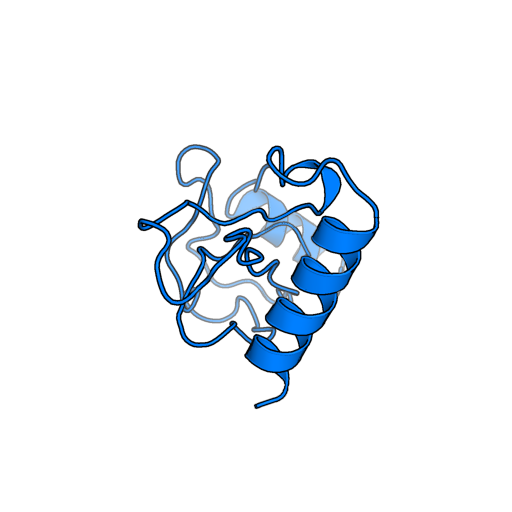 1 95 ? 12.226 -2.662 -18.762 1.00 95.56 95 ASP A O 1
ATOM 762 N N . GLN A 1 96 ? 11.786 -0.560 -19.438 1.00 93.81 96 GLN A N 1
ATOM 763 C CA . GLN A 1 96 ? 11.654 -0.014 -18.080 1.00 93.81 96 GLN A CA 1
ATOM 764 C C . GLN A 1 96 ? 10.475 -0.655 -17.350 1.00 93.81 96 GLN A C 1
ATOM 766 O O . GLN A 1 96 ? 10.611 -1.076 -16.203 1.00 93.81 96 GLN A O 1
ATOM 771 N N . PHE A 1 97 ? 9.336 -0.804 -18.029 1.00 95.94 97 PHE A N 1
ATOM 772 C CA . PHE A 1 97 ? 8.162 -1.428 -17.433 1.00 95.94 97 PHE A CA 1
ATOM 773 C C . PHE A 1 97 ? 8.406 -2.903 -17.077 1.00 95.94 97 PHE A C 1
ATOM 775 O O . PHE A 1 97 ? 8.080 -3.346 -15.976 1.00 95.94 97 PHE A O 1
ATOM 782 N N . ALA A 1 98 ? 9.066 -3.662 -17.953 1.00 95.88 98 ALA A N 1
ATOM 783 C CA . ALA A 1 98 ? 9.440 -5.044 -17.667 1.00 95.88 98 ALA A CA 1
ATOM 784 C C . ALA A 1 98 ? 10.407 -5.155 -16.471 1.00 95.88 98 ALA A C 1
ATOM 786 O O . ALA A 1 98 ? 10.288 -6.087 -15.670 1.00 95.88 98 ALA A O 1
ATOM 787 N N . ARG A 1 99 ? 11.351 -4.213 -16.320 1.00 94.06 99 ARG A N 1
ATOM 788 C CA . ARG A 1 99 ? 12.233 -4.141 -15.140 1.00 94.06 99 ARG A CA 1
ATOM 789 C C . ARG A 1 99 ? 11.461 -3.805 -13.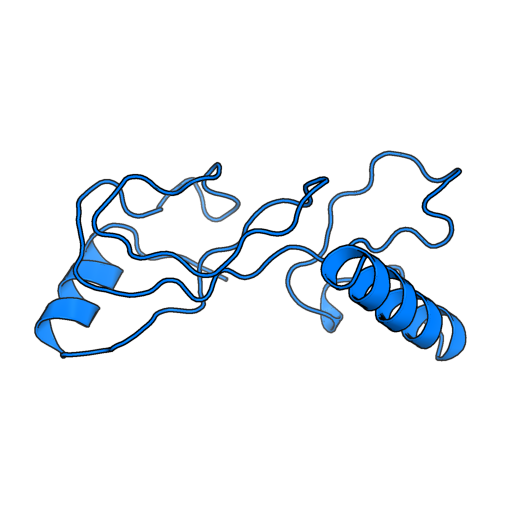868 1.00 94.06 99 ARG A C 1
ATOM 791 O O . ARG A 1 99 ? 11.643 -4.513 -12.880 1.00 94.06 99 ARG A O 1
ATOM 798 N N . LEU A 1 100 ? 10.556 -2.822 -13.912 1.00 94.44 100 LEU A N 1
ATOM 799 C CA . LEU A 1 100 ? 9.675 -2.459 -12.794 1.00 94.44 100 LEU A CA 1
ATOM 800 C C . LEU A 1 100 ? 8.922 -3.686 -12.259 1.00 94.44 100 LEU A C 1
ATOM 802 O O . LEU A 1 100 ? 8.919 -3.932 -11.050 1.00 94.44 100 LEU A O 1
ATOM 806 N N . LEU A 1 101 ? 8.310 -4.468 -13.156 1.00 96.50 101 LEU A N 1
ATOM 807 C CA . LEU A 1 101 ? 7.545 -5.663 -12.794 1.00 96.50 101 LEU A CA 1
ATOM 808 C C . LEU A 1 101 ? 8.427 -6.735 -12.148 1.00 96.50 101 LEU A C 1
ATOM 810 O O . LEU A 1 101 ? 8.087 -7.249 -11.086 1.00 96.50 101 LEU A O 1
ATOM 814 N N . ARG A 1 102 ? 9.575 -7.057 -12.759 1.00 95.81 102 ARG A N 1
ATOM 815 C CA . ARG A 1 102 ? 10.498 -8.079 -12.234 1.00 95.81 102 ARG A CA 1
ATOM 816 C C . ARG A 1 102 ? 11.090 -7.675 -10.887 1.00 95.81 102 ARG A C 1
ATOM 818 O O . ARG A 1 102 ? 11.165 -8.505 -9.985 1.00 95.81 102 ARG A O 1
ATOM 825 N N . HIS A 1 103 ? 11.483 -6.410 -10.741 1.00 94.12 103 HIS A N 1
ATOM 826 C CA . HIS A 1 103 ? 12.021 -5.872 -9.492 1.00 94.12 103 HIS A CA 1
ATOM 827 C C . HIS A 1 103 ? 11.000 -5.980 -8.359 1.00 94.12 103 HIS A C 1
ATOM 829 O O . HIS A 1 103 ? 11.281 -6.583 -7.326 1.00 94.12 103 HIS A O 1
ATOM 835 N N . ASN A 1 104 ? 9.782 -5.474 -8.571 1.00 95.06 104 ASN A N 1
ATOM 836 C CA . ASN A 1 104 ? 8.750 -5.519 -7.537 1.00 95.06 104 ASN A CA 1
ATOM 837 C C . ASN A 1 104 ? 8.236 -6.940 -7.276 1.00 95.06 104 ASN A C 1
ATOM 839 O O . ASN A 1 104 ? 7.963 -7.264 -6.127 1.00 95.06 104 ASN A O 1
ATOM 843 N N . PHE A 1 105 ? 8.195 -7.827 -8.273 1.00 96.44 105 PHE A N 1
ATOM 844 C CA . PHE A 1 105 ? 7.943 -9.250 -8.028 1.00 96.44 105 PHE A CA 1
ATOM 845 C C . PHE A 1 105 ? 8.985 -9.842 -7.069 1.00 96.44 105 PHE A C 1
ATOM 847 O O . PHE A 1 105 ? 8.629 -10.413 -6.041 1.00 96.44 105 PHE A O 1
ATOM 854 N N . ASN A 1 106 ? 10.275 -9.637 -7.352 1.00 94.62 106 ASN A N 1
ATOM 855 C CA . ASN A 1 106 ? 11.365 -10.160 -6.527 1.00 94.62 106 ASN A CA 1
ATOM 856 C C . ASN A 1 106 ? 11.392 -9.567 -5.115 1.00 94.62 106 ASN A C 1
ATOM 858 O O . ASN A 1 106 ? 11.803 -10.267 -4.195 1.00 94.62 106 ASN A O 1
ATOM 862 N N . ARG A 1 107 ? 10.940 -8.319 -4.933 1.00 93.31 107 ARG A N 1
ATOM 863 C CA . ARG A 1 107 ? 10.777 -7.692 -3.609 1.00 93.31 107 ARG A CA 1
ATOM 864 C C . ARG A 1 107 ? 9.708 -8.356 -2.741 1.00 93.31 107 ARG A C 1
ATOM 866 O O . ARG A 1 107 ? 9.767 -8.230 -1.525 1.00 93.31 107 ARG A O 1
ATOM 873 N N . HIS A 1 108 ? 8.700 -8.964 -3.358 1.00 94.94 108 HIS A N 1
ATOM 874 C CA . HIS A 1 108 ? 7.632 -9.666 -2.647 1.00 94.94 108 HIS A CA 1
ATOM 875 C C . HIS A 1 108 ? 7.914 -11.167 -2.513 1.00 94.94 108 HIS A C 1
ATOM 877 O O . HIS A 1 108 ? 7.448 -11.786 -1.561 1.00 94.94 108 HIS A O 1
ATOM 883 N N . PHE A 1 109 ? 8.625 -11.753 -3.480 1.00 95.62 109 PHE A N 1
ATOM 884 C CA . PHE A 1 109 ? 8.872 -13.190 -3.553 1.00 95.62 109 PHE A CA 1
ATOM 885 C C . PHE A 1 109 ? 10.060 -13.666 -2.700 1.00 95.62 109 PHE A C 1
ATOM 887 O O . PHE A 1 109 ? 9.976 -14.754 -2.132 1.00 95.62 109 PHE A O 1
ATOM 894 N N . ASN A 1 110 ? 11.147 -12.885 -2.629 1.00 87.50 110 ASN A N 1
ATOM 895 C CA . ASN A 1 110 ? 12.370 -13.231 -1.885 1.00 87.50 110 ASN A CA 1
ATOM 896 C C . ASN A 1 110 ? 12.408 -12.570 -0.505 1.00 87.50 110 ASN A C 1
ATOM 898 O O . ASN A 1 110 ? 12.998 -13.183 0.412 1.00 87.50 110 ASN A O 1
#

Nearest PDB structures (foldseek):
  5znt-assembly1_A  TM=9.878E-01  e=8.036E-15  Bombyx mori
  5z34-assembly1_A  TM=7.930E-01  e=5.984E-04  Bombyx mori

InterPro domains:
  IPR052740 Carbohydrate Esterase 4 [PTHR45985] (1-110)

Foldseek 3Di:
DAAQEQVVQVVCQVVVPAADADFEAWADLADDAKDAQQDDDPGQGDDHVRRYYDHRHRYIYPYQYFFDLDLDPVPDDDDTGHSDPVRSVVDDDPVSSVVSVVVRVVSHPD

Sequence (110 aa):
LRVGGNRQFEMMADQFFVYDASITASLGRVPIWPYTLYFRMPHKCNGNAHNCPSRSHPVWEMVMNELDRRDDPTFDESLPGCHMVDSCSNIQTGDQFARLLRHNFNRHFN

Mean predicted aligned error: 4.12 Å

Solvent-accessible surface area (backbone atoms only — not comparable to full-atom values): 6708 Å² total; per-residue (Å²): 122,78,54,60,23,50,61,48,46,52,50,33,47,78,68,68,43,68,63,48,72,56,56,44,35,71,64,58,93,69,75,71,74,69,46,59,31,67,51,82,73,97,63,68,68,54,65,62,92,59,34,51,62,84,66,67,31,88,34,32,35,51,51,35,54,26,38,65,71,60,92,45,83,89,74,56,72,98,68,81,43,27,73,45,82,87,64,38,80,85,59,85,47,72,68,52,46,54,47,41,53,53,53,47,49,50,59,72,74,112

Secondary structure (DSSP, 8-state):
----HHHHHHHHHHTT--EE---EE---SSPPPPEETTS--SS---SGGG----S--S-EE--EEPBP--SSTTTS-----BSSGGG-TT--SHHHHHHHHHHHHHHHH-

pLDDT: mean 91.93, std 7.82, range [61.12, 98.44]

Organism: Anoplophora glabripennis (NCBI:txid217634)